Protein AF-A0A9D4LUV1-F1 (afdb_monomer)

Sequence (81 aa):
MWERPAERTLYQRHLLNLARIRTQHSDPVAEHFYTDGHSMDDFQIMSLEKLSGSDKFRKTMEQLWKEKLRTYRPYGINVQE

Foldseek 3Di:
DDDDDPPCDQVNVLVVLVVCLVVVPPALSNVVCPDPPHDPVPDDDDDDDDDDDDPVVVVVVVVVCCVVVVQDPPVHRDDDD

Radius of gyration: 14.54 Å; Cα contacts (8 Å, |Δi|>4): 47; chains: 1; bounding box: 26×38×33 Å

Solvent-accessible surface area (backbone atoms only — not comparable to full-atom values): 5276 Å² total; per-residue (Å²): 136,81,79,72,77,75,83,75,45,73,66,57,51,47,54,50,50,55,50,33,39,78,65,66,38,98,44,56,66,25,52,55,54,70,40,93,93,53,55,79,86,74,65,81,87,81,86,90,75,91,84,86,79,53,72,69,55,53,51,53,51,51,51,52,50,39,59,76,68,43,29,39,63,94,76,32,66,44,76,88,130

Secondary structure (DSSP, 8-state):
--PPP----HHHHHHHHHHHHHTT-SSHHHHHHTSTT--GGG----------S-HHHHHHHHHHHHHHTT-BTTTSSBPP-

Organism: Dreissena polymorpha (NCBI:txid45954)

Structure (mmCIF, N/CA/C/O backbone):
data_AF-A0A9D4LUV1-F1
#
_entry.id   AF-A0A9D4LUV1-F1
#
loop_
_atom_site.group_PDB
_atom_site.id
_atom_site.type_symbol
_atom_site.label_atom_id
_atom_site.label_alt_id
_atom_site.label_comp_id
_atom_site.label_asym_id
_atom_site.label_entity_id
_atom_site.label_seq_id
_atom_site.pdbx_PDB_ins_code
_atom_site.Cartn_x
_atom_site.Cartn_y
_atom_site.Cartn_z
_atom_site.occupancy
_atom_site.B_iso_or_equiv
_atom_site.auth_seq_id
_atom_site.auth_comp_id
_atom_site.auth_asym_id
_atom_site.auth_atom_id
_atom_site.pdbx_PDB_model_num
ATOM 1 N N . MET A 1 1 ? -9.067 25.090 13.991 1.00 33.91 1 MET A N 1
ATOM 2 C CA . MET A 1 1 ? -9.749 24.189 13.041 1.00 33.91 1 MET A CA 1
ATOM 3 C C . MET A 1 1 ? -8.651 23.467 12.280 1.00 33.91 1 MET A C 1
ATOM 5 O O . MET A 1 1 ? -8.072 24.050 11.382 1.00 33.91 1 MET A O 1
ATOM 9 N N . TRP A 1 2 ? -8.240 22.289 12.751 1.00 37.84 2 TRP A N 1
ATOM 10 C CA . TRP A 1 2 ? -7.193 21.511 12.088 1.00 37.84 2 TRP A CA 1
ATOM 11 C C . TRP A 1 2 ? -7.858 20.709 10.975 1.00 37.84 2 TRP A C 1
ATOM 13 O O . TRP A 1 2 ? -8.704 19.858 11.254 1.00 37.84 2 TRP A O 1
ATOM 23 N N . GLU A 1 3 ? -7.543 21.039 9.726 1.00 34.28 3 GLU A N 1
ATOM 24 C CA . GLU A 1 3 ? -7.993 20.278 8.565 1.00 34.28 3 GLU A CA 1
ATOM 25 C C . GLU A 1 3 ? -7.513 18.832 8.721 1.00 34.28 3 GLU A C 1
ATOM 27 O O . GLU A 1 3 ? -6.315 18.565 8.842 1.00 34.28 3 GLU A O 1
ATOM 32 N N . ARG A 1 4 ? -8.452 17.877 8.76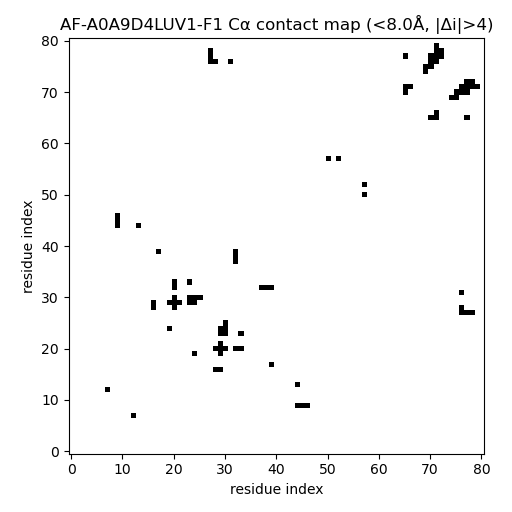5 1.00 45.59 4 ARG A N 1
ATOM 33 C CA . ARG A 1 4 ? -8.084 16.468 8.609 1.00 45.59 4 ARG A CA 1
ATOM 34 C C . ARG A 1 4 ? -7.412 16.353 7.240 1.00 45.59 4 ARG A C 1
ATOM 36 O O . ARG A 1 4 ? -7.998 16.850 6.276 1.00 45.59 4 ARG A O 1
ATOM 43 N N . PRO A 1 5 ? -6.239 15.708 7.117 1.00 49.94 5 PRO A N 1
ATOM 44 C CA . PRO A 1 5 ? -5.665 15.436 5.808 1.00 49.94 5 PRO A CA 1
ATOM 45 C C . PRO A 1 5 ? -6.740 14.743 4.974 1.00 49.94 5 PRO A C 1
ATOM 47 O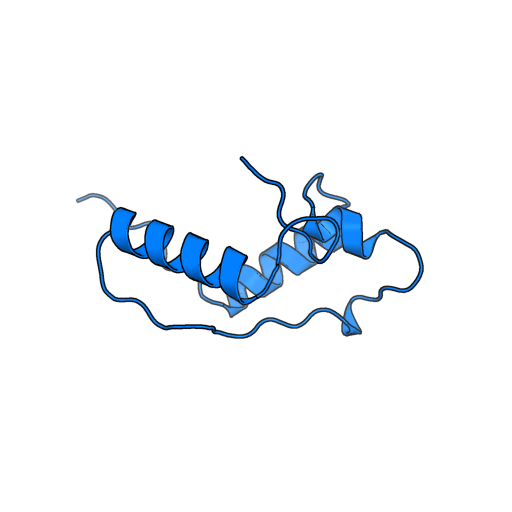 O . PRO A 1 5 ? -7.312 13.760 5.452 1.00 49.94 5 PRO A O 1
ATOM 50 N N . ALA A 1 6 ? -7.052 15.301 3.798 1.00 50.06 6 ALA A N 1
ATOM 51 C CA . ALA A 1 6 ? -8.108 14.819 2.914 1.00 50.06 6 ALA A CA 1
ATOM 52 C C . ALA A 1 6 ? -8.103 13.287 2.886 1.00 50.06 6 ALA A C 1
ATOM 54 O O . ALA A 1 6 ? -7.056 12.685 2.624 1.00 50.06 6 ALA A O 1
ATOM 55 N N . GLU A 1 7 ? -9.237 12.670 3.232 1.00 52.75 7 GLU A N 1
ATOM 56 C CA . GLU A 1 7 ? -9.381 11.217 3.257 1.00 52.75 7 GLU A CA 1
ATOM 57 C C . GLU A 1 7 ? -8.938 10.671 1.897 1.00 52.75 7 GLU A C 1
ATOM 59 O O . GLU A 1 7 ? -9.628 10.836 0.891 1.00 52.75 7 GLU A O 1
ATOM 64 N N . ARG A 1 8 ? -7.735 10.084 1.846 1.00 68.50 8 ARG A N 1
ATOM 65 C CA . ARG A 1 8 ? -7.186 9.551 0.601 1.00 68.50 8 ARG A CA 1
ATOM 66 C C . ARG A 1 8 ? -8.027 8.347 0.223 1.00 68.50 8 ARG A C 1
ATOM 68 O O . ARG A 1 8 ? -7.927 7.305 0.869 1.00 68.50 8 ARG A O 1
ATOM 75 N N . THR A 1 9 ? -8.858 8.490 -0.801 1.00 83.44 9 THR A N 1
ATOM 76 C CA . THR A 1 9 ? -9.674 7.380 -1.296 1.00 83.44 9 THR A CA 1
ATOM 77 C C . THR A 1 9 ? -8.771 6.263 -1.826 1.00 83.44 9 THR A C 1
ATOM 79 O O . THR A 1 9 ? -7.607 6.491 -2.175 1.00 83.44 9 THR A O 1
ATOM 82 N N . LEU A 1 10 ? -9.296 5.040 -1.931 1.00 83.94 10 LEU A N 1
ATOM 83 C CA . LEU A 1 10 ? -8.561 3.927 -2.551 1.00 83.94 10 LEU A CA 1
ATOM 84 C C . LEU A 1 10 ? -8.129 4.263 -3.979 1.00 83.94 10 LEU A C 1
ATOM 86 O O . LEU A 1 10 ? -7.026 3.914 -4.382 1.00 83.94 10 LEU A O 1
ATOM 90 N N . TYR A 1 11 ? -8.960 5.011 -4.706 1.00 86.88 11 TYR A N 1
ATOM 91 C CA . TYR A 1 11 ? -8.636 5.501 -6.040 1.00 86.88 11 TYR A CA 1
ATOM 92 C C . TYR A 1 11 ? -7.424 6.444 -6.031 1.00 86.88 11 TYR A C 1
ATOM 94 O O . TYR A 1 11 ? -6.479 6.249 -6.790 1.00 86.88 11 TYR A O 1
ATOM 102 N N . GLN A 1 12 ? -7.384 7.423 -5.123 1.00 88.19 12 GLN A N 1
ATOM 103 C CA . GLN A 1 12 ? -6.220 8.307 -4.991 1.00 88.19 12 GLN A CA 1
ATOM 104 C C . GLN A 1 12 ? -4.962 7.538 -4.570 1.00 88.19 12 GLN A C 1
ATOM 106 O O . GLN A 1 12 ? -3.866 7.836 -5.044 1.00 88.19 12 GLN A O 1
ATOM 111 N N . ARG A 1 13 ? -5.105 6.521 -3.708 1.00 85.69 13 ARG A N 1
ATOM 112 C CA . ARG A 1 13 ? -4.000 5.629 -3.335 1.00 85.69 13 ARG A CA 1
ATOM 113 C C . ARG A 1 13 ? -3.493 4.826 -4.533 1.00 85.69 13 ARG A C 1
ATOM 115 O O . ARG A 1 13 ? -2.282 4.695 -4.685 1.00 85.69 13 ARG A O 1
ATOM 122 N N . HIS A 1 14 ? -4.401 4.332 -5.370 1.00 88.50 14 HIS A N 1
ATOM 123 C CA . HIS A 1 14 ? -4.075 3.628 -6.603 1.00 88.50 14 HIS A CA 1
ATOM 124 C C . HIS A 1 14 ? -3.267 4.511 -7.545 1.00 88.50 14 HIS A C 1
ATOM 126 O O . HIS A 1 14 ? -2.143 4.156 -7.884 1.00 88.50 14 HIS A O 1
ATOM 132 N N . LEU A 1 15 ? -3.775 5.703 -7.869 1.00 89.88 15 LEU A N 1
ATOM 133 C CA . LEU A 1 15 ? -3.077 6.651 -8.738 1.00 89.88 15 LEU A CA 1
ATOM 134 C C . LEU A 1 15 ? -1.690 7.029 -8.204 1.00 89.88 15 LEU A C 1
ATOM 136 O O . LEU A 1 15 ? -0.737 7.095 -8.977 1.00 89.88 15 LEU A O 1
ATOM 140 N N . LEU A 1 16 ? -1.559 7.241 -6.890 1.00 89.38 16 LEU A N 1
ATOM 141 C CA . LEU A 1 16 ? -0.268 7.534 -6.267 1.00 89.38 16 LEU A CA 1
ATOM 142 C C . LEU A 1 16 ? 0.728 6.380 -6.443 1.00 89.38 16 LEU A C 1
ATOM 144 O O . LEU A 1 16 ? 1.884 6.627 -6.775 1.00 89.38 16 LEU A O 1
ATOM 148 N N . ASN A 1 17 ? 0.297 5.137 -6.227 1.00 89.38 17 ASN A N 1
ATOM 149 C CA . 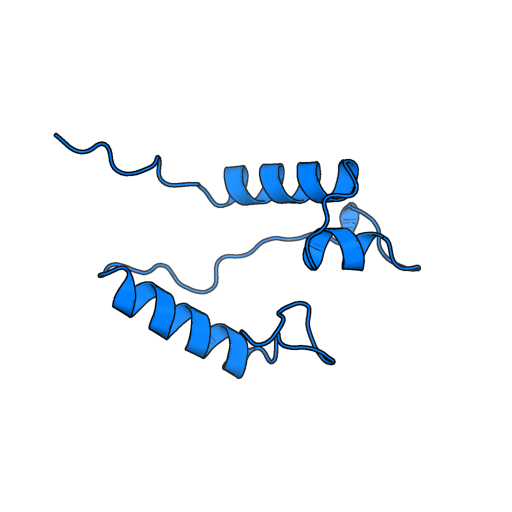ASN A 1 17 ? 1.165 3.973 -6.400 1.00 89.38 17 ASN A CA 1
ATOM 150 C C . ASN A 1 17 ? 1.532 3.763 -7.875 1.00 89.38 17 ASN A C 1
ATOM 152 O O . ASN A 1 17 ? 2.703 3.553 -8.166 1.00 89.38 17 ASN A O 1
ATOM 156 N N . LEU A 1 18 ? 0.587 3.927 -8.810 1.00 90.56 18 LEU A N 1
ATOM 157 C CA . LEU A 1 18 ? 0.884 3.889 -10.248 1.00 90.56 18 LEU A CA 1
ATOM 158 C C . LEU A 1 18 ? 1.927 4.942 -10.640 1.00 90.56 18 LEU A C 1
ATOM 160 O O . LEU A 1 18 ? 2.841 4.650 -11.406 1.00 90.56 18 LEU A O 1
ATOM 164 N N . ALA A 1 19 ? 1.793 6.168 -10.124 1.00 91.44 19 ALA A N 1
ATOM 165 C CA . ALA A 1 19 ? 2.749 7.239 -10.382 1.00 91.44 19 ALA A CA 1
ATOM 166 C C . ALA A 1 19 ? 4.142 6.882 -9.846 1.00 91.44 19 ALA A C 1
ATOM 168 O O . ALA A 1 19 ? 5.113 7.006 -10.582 1.00 91.44 19 ALA A O 1
ATOM 169 N N . ARG A 1 20 ? 4.230 6.375 -8.610 1.00 91.38 20 ARG A N 1
ATOM 170 C CA . ARG A 1 20 ? 5.493 5.947 -7.985 1.00 91.38 20 ARG A CA 1
ATOM 171 C C . ARG A 1 20 ? 6.176 4.819 -8.737 1.00 91.38 20 ARG A C 1
ATOM 173 O O . ARG A 1 20 ? 7.386 4.897 -8.943 1.00 91.38 20 ARG A O 1
ATOM 180 N N . ILE A 1 21 ? 5.398 3.825 -9.176 1.00 90.44 21 ILE A N 1
ATOM 181 C CA . ILE A 1 21 ? 5.902 2.769 -10.047 1.00 90.44 21 ILE A CA 1
ATOM 182 C C . ILE A 1 21 ? 6.443 3.430 -11.313 1.00 90.44 21 ILE A C 1
ATOM 184 O O . ILE A 1 21 ? 7.630 3.340 -11.549 1.00 90.44 21 ILE A O 1
ATOM 188 N N . ARG A 1 22 ? 5.673 4.225 -12.064 1.00 89.88 22 ARG A N 1
ATOM 189 C CA . ARG A 1 22 ? 6.161 4.870 -13.306 1.00 89.88 22 ARG A CA 1
ATOM 190 C C . ARG A 1 22 ? 7.420 5.728 -13.143 1.00 89.88 22 ARG A C 1
ATOM 192 O O . ARG A 1 22 ? 8.199 5.824 -14.083 1.00 89.88 22 ARG A O 1
ATOM 199 N N . THR A 1 23 ? 7.618 6.360 -11.988 1.00 90.69 23 THR A N 1
ATOM 200 C CA . THR A 1 23 ? 8.757 7.259 -11.743 1.00 90.69 23 THR A CA 1
ATOM 201 C C . THR A 1 23 ? 9.959 6.592 -11.075 1.00 90.69 23 THR A C 1
ATOM 203 O O . THR A 1 23 ? 10.867 7.318 -10.683 1.00 90.69 23 THR A O 1
ATOM 206 N N . GLN A 1 24 ? 9.979 5.266 -10.887 1.00 87.62 24 GLN A N 1
ATOM 207 C CA . GLN A 1 24 ? 11.072 4.573 -10.171 1.00 87.62 24 GLN A CA 1
ATOM 208 C C . GLN A 1 24 ? 11.316 5.153 -8.775 1.00 87.62 24 GLN A C 1
ATOM 210 O O . GLN A 1 24 ? 12.454 5.343 -8.349 1.00 87.62 24 GLN A O 1
ATOM 215 N N . HIS A 1 25 ? 10.240 5.489 -8.060 1.00 90.75 25 HIS A N 1
ATOM 216 C CA . HIS A 1 25 ? 10.390 5.978 -6.695 1.00 90.75 25 HIS A CA 1
ATOM 217 C C . HIS A 1 25 ? 11.057 4.892 -5.832 1.00 90.75 25 HIS A C 1
ATOM 219 O O . HIS A 1 25 ? 10.730 3.716 -5.968 1.00 90.75 25 HIS A O 1
ATOM 225 N N . SER A 1 26 ? 11.967 5.267 -4.929 1.00 88.31 26 SER A N 1
ATOM 226 C CA . SER A 1 26 ? 12.562 4.311 -3.986 1.00 88.31 26 SER A CA 1
ATOM 227 C C . SER A 1 26 ? 11.548 3.983 -2.891 1.00 88.31 26 SER A C 1
ATOM 229 O O . SER A 1 26 ? 11.466 4.637 -1.850 1.00 88.31 26 SER A O 1
ATOM 231 N N . ASP A 1 27 ? 10.667 3.036 -3.193 1.00 87.94 27 ASP A N 1
ATOM 232 C CA . ASP A 1 27 ? 9.806 2.373 -2.228 1.00 8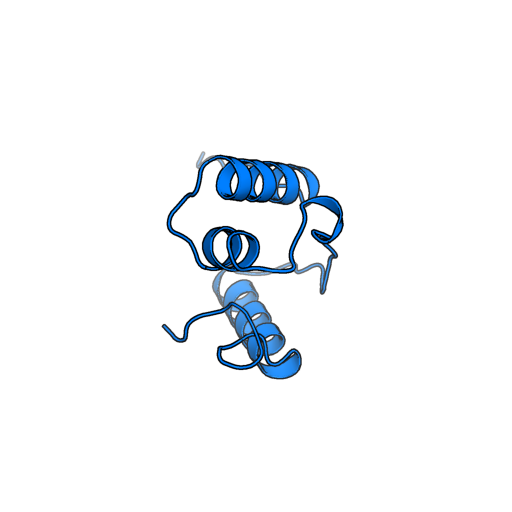7.94 27 ASP A CA 1
ATOM 233 C C . ASP A 1 27 ? 9.598 0.901 -2.617 1.00 87.94 27 ASP A C 1
ATOM 235 O O . ASP A 1 27 ? 9.678 0.564 -3.801 1.00 87.94 27 ASP A O 1
ATOM 239 N N . PRO A 1 28 ? 9.300 0.014 -1.649 1.00 88.19 28 PRO A N 1
ATOM 240 C CA . PRO A 1 28 ? 9.267 -1.422 -1.907 1.00 88.19 28 PRO A CA 1
ATOM 241 C C . PRO A 1 28 ? 8.268 -1.862 -2.986 1.00 88.19 28 PRO A C 1
ATOM 243 O O . PRO A 1 28 ? 8.497 -2.884 -3.631 1.00 88.19 28 PRO A O 1
ATOM 246 N N . VAL A 1 29 ? 7.162 -1.128 -3.181 1.00 88.44 29 VAL A N 1
ATOM 247 C CA . VAL A 1 29 ? 6.160 -1.460 -4.206 1.00 88.44 29 VAL A CA 1
ATOM 248 C C . VAL A 1 29 ? 6.701 -1.108 -5.582 1.00 88.44 29 VAL A C 1
ATOM 250 O O . VAL A 1 29 ? 6.660 -1.946 -6.477 1.00 88.44 29 VAL A O 1
ATOM 253 N N . ALA A 1 30 ? 7.226 0.107 -5.748 1.00 89.56 30 ALA A N 1
ATOM 254 C CA . ALA A 1 30 ? 7.836 0.520 -7.004 1.00 89.56 30 ALA A CA 1
ATOM 255 C C . ALA A 1 30 ? 9.003 -0.405 -7.379 1.00 89.56 30 ALA A C 1
ATOM 257 O O . ALA A 1 30 ? 8.999 -0.956 -8.474 1.00 89.56 30 ALA A O 1
ATOM 258 N N . GLU A 1 31 ? 9.930 -0.664 -6.454 1.00 89.06 31 GLU A N 1
ATOM 259 C CA . GLU A 1 31 ? 11.071 -1.564 -6.668 1.00 89.06 31 GLU A CA 1
ATOM 260 C C . GLU A 1 31 ? 10.643 -2.980 -7.080 1.00 89.06 31 GLU A C 1
ATOM 262 O O . GLU A 1 31 ? 11.238 -3.555 -7.987 1.00 89.06 31 GLU A O 1
ATOM 267 N N . HIS A 1 32 ? 9.589 -3.533 -6.467 1.00 87.62 32 HIS A N 1
ATOM 268 C CA . HIS A 1 32 ? 9.060 -4.848 -6.838 1.00 87.62 32 HIS A CA 1
ATOM 269 C C . HIS A 1 32 ? 8.566 -4.888 -8.290 1.00 87.62 32 HIS A C 1
ATOM 271 O O . HIS A 1 32 ? 8.913 -5.807 -9.028 1.00 87.62 32 HIS A O 1
ATOM 277 N N . PHE A 1 33 ? 7.827 -3.866 -8.731 1.00 88.44 33 PHE A N 1
ATOM 278 C CA . PHE A 1 33 ? 7.338 -3.783 -10.113 1.00 88.44 33 PHE A CA 1
ATOM 279 C C . PHE A 1 33 ? 8.444 -3.509 -11.147 1.00 88.44 33 PHE A C 1
ATOM 281 O O . PHE A 1 33 ? 8.192 -3.647 -12.339 1.00 88.44 33 PHE A O 1
ATOM 288 N N . TYR A 1 34 ? 9.659 -3.157 -10.711 1.00 84.50 34 TYR A N 1
ATOM 289 C CA . TYR A 1 34 ? 10.843 -3.062 -11.575 1.00 84.50 34 TYR A CA 1
ATOM 290 C C . TYR A 1 34 ? 11.644 -4.358 -11.695 1.00 84.50 34 TYR A C 1
ATOM 292 O O . TYR A 1 34 ? 12.621 -4.393 -12.442 1.00 84.50 34 TYR A O 1
ATOM 300 N N . THR A 1 35 ? 11.258 -5.416 -10.984 1.00 81.88 35 THR A N 1
ATOM 301 C CA . THR A 1 35 ? 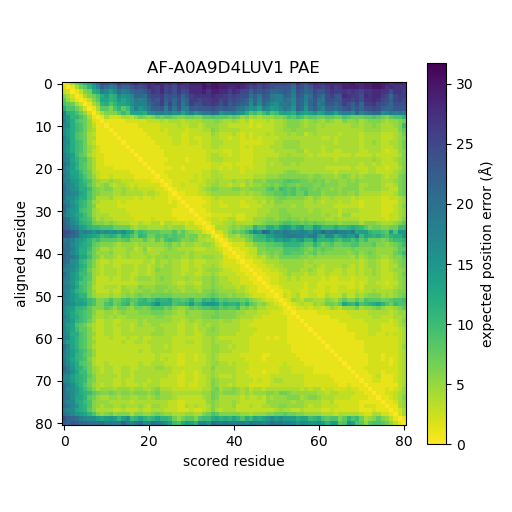11.866 -6.739 -11.166 1.00 81.88 35 THR A CA 1
ATOM 302 C C . THR A 1 35 ? 11.222 -7.483 -12.338 1.00 81.88 35 THR A C 1
ATOM 304 O O . THR A 1 35 ? 10.077 -7.208 -12.703 1.00 81.88 35 THR A O 1
ATOM 307 N N . ASP A 1 36 ? 11.967 -8.404 -12.959 1.00 72.25 36 ASP A N 1
ATOM 308 C CA . ASP A 1 36 ? 11.500 -9.141 -14.137 1.00 72.25 36 ASP A CA 1
ATOM 309 C C . ASP A 1 36 ? 10.201 -9.911 -13.840 1.00 72.25 36 ASP A C 1
ATOM 311 O O . ASP A 1 36 ? 10.099 -10.616 -12.837 1.00 72.25 36 ASP A O 1
ATOM 315 N N . GLY A 1 37 ? 9.221 -9.814 -14.746 1.00 78.44 37 GLY A N 1
ATOM 316 C CA . GLY A 1 37 ? 7.974 -10.586 -14.677 1.00 78.44 37 GLY A CA 1
ATOM 317 C C . GLY A 1 37 ? 6.750 -9.843 -14.135 1.00 78.44 37 GLY A C 1
ATOM 318 O O . GLY A 1 37 ? 5.726 -10.485 -13.912 1.00 78.44 37 GLY A O 1
ATOM 319 N N . HIS A 1 38 ? 6.825 -8.520 -13.961 1.00 82.06 38 HIS A N 1
ATOM 320 C CA . HIS A 1 38 ? 5.692 -7.693 -13.542 1.00 82.06 38 HIS A CA 1
ATOM 321 C C . HIS A 1 38 ? 5.339 -6.622 -14.580 1.00 82.06 38 HIS A C 1
ATOM 323 O O . HIS A 1 38 ? 6.205 -5.987 -15.180 1.00 82.06 38 HIS A O 1
ATOM 329 N N . SER A 1 39 ? 4.043 -6.400 -14.774 1.00 83.12 39 SER A N 1
ATOM 330 C CA . SER A 1 39 ? 3.470 -5.339 -15.597 1.00 83.12 39 SER A CA 1
ATOM 331 C C . SER A 1 39 ? 2.516 -4.480 -14.768 1.00 83.12 39 SER A C 1
ATOM 333 O O . SER A 1 39 ? 2.018 -4.900 -13.727 1.00 83.12 39 SER A O 1
ATOM 335 N N . MET A 1 40 ? 2.204 -3.270 -15.235 1.00 82.69 40 MET A N 1
ATOM 336 C CA . MET A 1 40 ? 1.213 -2.418 -14.560 1.00 82.69 40 MET A CA 1
ATOM 337 C C . MET A 1 40 ? -0.182 -3.055 -14.510 1.00 82.69 40 MET A C 1
ATOM 339 O O . MET A 1 40 ? -0.960 -2.721 -13.617 1.00 82.69 40 MET A O 1
ATOM 343 N N . ASP A 1 41 ? -0.481 -3.967 -15.436 1.00 84.75 41 ASP A N 1
ATOM 344 C CA . ASP A 1 41 ? -1.760 -4.675 -15.500 1.00 84.75 41 ASP A CA 1
ATOM 345 C C . ASP A 1 41 ? -1.908 -5.688 -14.349 1.00 84.75 41 ASP A C 1
ATOM 347 O O . ASP A 1 41 ? -3.027 -6.016 -13.950 1.00 84.75 41 ASP A O 1
ATOM 351 N N . ASP A 1 42 ? -0.792 -6.103 -13.739 1.00 83.56 42 ASP A N 1
ATOM 352 C CA . ASP A 1 42 ? -0.771 -6.970 -12.557 1.00 83.56 42 ASP A CA 1
ATOM 353 C C . ASP A 1 42 ? -1.075 -6.202 -11.254 1.00 83.56 42 ASP A C 1
ATOM 355 O O . ASP A 1 42 ? -1.261 -6.803 -10.192 1.00 83.56 42 ASP A O 1
ATOM 359 N N . PHE A 1 43 ? -1.137 -4.862 -11.294 1.00 86.62 43 PHE A N 1
ATOM 360 C CA . PHE A 1 43 ? -1.344 -4.041 -10.102 1.00 86.62 43 PHE A CA 1
ATOM 361 C C . PHE A 1 43 ? -2.827 -3.823 -9.783 1.00 86.62 43 PHE A C 1
ATOM 363 O O . PHE A 1 43 ? -3.525 -3.033 -10.421 1.00 86.62 43 PHE A O 1
ATOM 370 N N . GLN A 1 44 ? -3.291 -4.441 -8.697 1.00 85.31 44 GLN A N 1
ATOM 371 C CA . GLN A 1 44 ? -4.658 -4.293 -8.197 1.00 85.31 44 GLN A CA 1
ATOM 372 C C . GLN A 1 44 ? -4.681 -3.801 -6.746 1.00 85.31 44 GLN A C 1
ATOM 374 O O . GLN A 1 44 ? -3.777 -4.068 -5.955 1.00 85.31 44 GLN A O 1
ATOM 379 N N . ILE A 1 45 ? -5.737 -3.068 -6.381 1.00 85.62 45 ILE A N 1
ATOM 380 C CA . ILE A 1 45 ? -5.989 -2.625 -5.004 1.00 85.62 45 ILE A CA 1
ATOM 381 C C . ILE A 1 45 ? -7.371 -3.090 -4.576 1.00 85.62 45 ILE A C 1
ATOM 383 O O . ILE A 1 45 ? -8.355 -2.886 -5.283 1.00 85.62 45 ILE A O 1
ATOM 387 N N . MET A 1 46 ? -7.440 -3.636 -3.366 1.00 87.31 46 MET A N 1
ATOM 388 C CA . MET A 1 46 ? -8.685 -4.006 -2.710 1.00 87.31 46 MET A CA 1
ATOM 389 C C . MET A 1 46 ? -8.726 -3.489 -1.272 1.00 87.31 46 MET A C 1
ATOM 391 O O . MET A 1 46 ? -7.693 -3.299 -0.627 1.00 87.31 46 MET A O 1
ATOM 395 N N . SER A 1 47 ? -9.935 -3.281 -0.758 1.00 88.25 47 SER A N 1
ATOM 396 C CA . SER A 1 47 ? -10.160 -3.021 0.664 1.00 88.25 47 SER A CA 1
ATOM 397 C C . SER A 1 47 ? -10.057 -4.319 1.454 1.00 88.25 47 SER A C 1
ATOM 399 O O . SER A 1 47 ? -10.698 -5.299 1.085 1.00 88.25 47 SER A O 1
ATOM 401 N N . LEU A 1 48 ? -9.335 -4.303 2.575 1.00 91.44 48 LEU A N 1
ATOM 402 C CA . LEU A 1 48 ? -9.388 -5.394 3.554 1.00 91.44 48 LEU A CA 1
ATOM 403 C C . LEU A 1 48 ? -10.511 -5.164 4.565 1.00 91.44 48 LEU A C 1
ATOM 405 O O . LEU A 1 48 ? -11.371 -6.015 4.761 1.00 91.44 48 LEU A O 1
ATOM 409 N N . GLU A 1 49 ? -10.526 -3.985 5.185 1.00 91.06 49 GLU A N 1
ATOM 410 C CA . GLU A 1 49 ? -11.447 -3.675 6.270 1.00 91.06 49 GLU A CA 1
ATOM 411 C C . GLU A 1 49 ? -11.686 -2.166 6.352 1.00 91.06 49 GLU A C 1
ATOM 413 O O . GLU A 1 49 ? -10.748 -1.366 6.271 1.00 91.06 49 GLU A O 1
ATOM 418 N N . LYS A 1 50 ? -12.949 -1.760 6.520 1.00 89.06 50 LYS A N 1
ATOM 419 C CA . LYS A 1 50 ? -13.295 -0.364 6.800 1.00 89.06 50 LYS A CA 1
ATOM 420 C C . LYS A 1 50 ? -13.226 -0.140 8.306 1.00 89.06 50 LYS A C 1
ATOM 422 O O . LYS A 1 50 ? -14.040 -0.679 9.046 1.00 89.06 50 LYS A O 1
ATOM 427 N N . LEU A 1 51 ? -12.288 0.693 8.742 1.00 88.56 51 LEU A N 1
ATOM 428 C CA . LEU A 1 51 ? -12.088 0.992 10.156 1.00 88.56 51 LEU A CA 1
ATOM 429 C C . LEU A 1 51 ? -12.735 2.324 10.539 1.00 88.56 51 LEU A C 1
ATOM 431 O O . LEU A 1 51 ? -12.642 3.313 9.813 1.00 88.56 51 LEU A O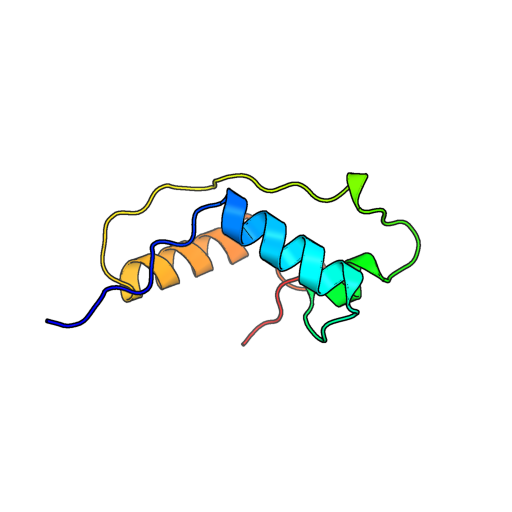 1
ATOM 435 N N . SER A 1 52 ? -13.329 2.358 11.727 1.00 85.38 52 SER A N 1
ATOM 436 C CA . SER A 1 52 ? -13.714 3.580 12.431 1.00 85.38 52 SER A CA 1
ATOM 437 C C . SER A 1 52 ? -13.036 3.565 13.798 1.00 85.38 52 SER A C 1
ATOM 439 O O . SER A 1 52 ? -13.325 2.691 14.611 1.00 85.38 52 SER A O 1
ATOM 441 N N . GLY A 1 53 ? -12.104 4.482 14.056 1.00 86.06 53 GLY A N 1
ATOM 442 C CA . GLY A 1 53 ? -11.356 4.481 15.313 1.00 86.06 53 GLY A CA 1
ATOM 443 C C . GLY A 1 53 ? -10.170 5.440 15.325 1.00 86.06 53 GLY A C 1
ATOM 444 O O . GLY A 1 53 ? -10.004 6.263 14.426 1.00 86.06 53 GLY A O 1
ATOM 445 N N . SER A 1 54 ? -9.349 5.333 16.370 1.00 92.25 54 SER A N 1
ATOM 446 C CA . SER A 1 54 ? -8.130 6.131 16.521 1.00 92.25 54 SER A CA 1
ATOM 447 C C . SER A 1 54 ? -7.016 5.663 15.580 1.00 92.25 54 SER A C 1
ATOM 449 O O . SER A 1 54 ? -7.011 4.523 15.114 1.00 92.25 54 SER A O 1
ATOM 451 N N . ASP A 1 55 ? -6.012 6.514 15.352 1.00 89.12 55 ASP A N 1
ATOM 452 C CA . ASP A 1 55 ? -4.845 6.137 14.543 1.00 89.12 55 ASP A CA 1
ATOM 453 C C . ASP A 1 55 ? -4.055 4.972 15.171 1.00 89.12 55 ASP A C 1
ATOM 455 O O . ASP A 1 55 ? -3.534 4.120 14.456 1.00 89.12 55 ASP A O 1
ATOM 459 N N . LYS A 1 56 ? -4.047 4.864 16.511 1.00 93.44 56 LYS A N 1
ATOM 460 C CA . LYS A 1 56 ? -3.484 3.704 17.222 1.00 93.44 56 LYS A CA 1
ATOM 461 C C . LYS A 1 56 ? -4.219 2.418 16.843 1.00 93.44 56 LYS A C 1
ATOM 463 O O . LYS A 1 56 ? -3.570 1.440 16.495 1.00 93.44 56 LYS A O 1
ATOM 468 N N . PHE A 1 57 ? -5.554 2.436 16.862 1.00 93.06 57 PHE A N 1
ATOM 469 C CA . PHE A 1 57 ? -6.359 1.283 16.458 1.00 93.06 57 PHE A CA 1
ATOM 470 C C . PHE A 1 57 ? -6.126 0.925 14.986 1.00 93.06 57 PHE A C 1
ATOM 472 O O . PHE A 1 57 ? -5.884 -0.237 14.670 1.00 93.06 57 PHE A O 1
ATOM 479 N N . ARG A 1 58 ? -6.089 1.927 14.096 1.00 92.69 58 ARG A N 1
ATOM 480 C CA . ARG A 1 58 ? -5.765 1.731 12.676 1.00 92.69 58 ARG A CA 1
ATOM 481 C C . ARG A 1 58 ? -4.414 1.033 12.491 1.00 92.69 58 ARG A C 1
ATOM 483 O O . ARG A 1 58 ? -4.344 0.069 11.738 1.00 92.69 58 ARG A O 1
ATOM 490 N N . LYS A 1 59 ? -3.363 1.484 13.186 1.00 92.62 59 LYS A N 1
ATOM 491 C CA . LYS A 1 59 ? -2.022 0.874 13.129 1.00 92.62 59 LYS A CA 1
ATOM 492 C C . LYS A 1 59 ? -2.005 -0.552 13.679 1.00 92.62 59 LYS A C 1
ATOM 494 O O . LYS A 1 59 ? -1.371 -1.415 13.086 1.00 92.62 59 LYS A O 1
ATOM 499 N N . THR A 1 60 ? -2.729 -0.822 14.766 1.00 95.25 60 THR A N 1
ATOM 500 C CA . THR A 1 60 ? -2.873 -2.185 15.301 1.00 95.25 60 THR A CA 1
ATOM 501 C C . THR A 1 60 ? -3.536 -3.120 14.288 1.00 95.25 60 THR A C 1
ATOM 503 O O . THR A 1 60 ? -3.046 -4.224 14.068 1.00 95.25 60 THR A O 1
ATOM 506 N N . MET A 1 61 ? -4.608 -2.676 13.627 1.00 95.69 61 MET A N 1
ATOM 507 C CA . MET A 1 61 ? -5.277 -3.472 12.593 1.00 95.69 61 MET A CA 1
ATOM 508 C C . MET A 1 61 ? -4.408 -3.646 11.345 1.00 95.69 61 MET A C 1
ATOM 510 O O . MET A 1 61 ? -4.376 -4.724 10.760 1.00 95.69 61 MET A O 1
ATOM 514 N N . GLU A 1 62 ? -3.654 -2.617 10.956 1.00 93.50 62 GLU A N 1
ATOM 515 C CA . GLU A 1 62 ? -2.671 -2.715 9.875 1.00 93.50 62 GLU A CA 1
ATOM 516 C C . GLU A 1 62 ? -1.620 -3.794 10.179 1.00 93.50 62 GLU A C 1
ATOM 518 O O . GLU A 1 62 ? -1.361 -4.643 9.328 1.00 93.50 62 GLU A O 1
ATOM 523 N N . GLN A 1 63 ? -1.076 -3.819 11.400 1.00 94.75 63 GLN A N 1
ATOM 524 C CA . GLN A 1 63 ? -0.116 -4.836 11.835 1.00 94.75 63 GLN A CA 1
ATOM 525 C C . GLN A 1 63 ? -0.714 -6.248 11.795 1.00 94.75 63 GLN A C 1
ATOM 527 O O . GLN A 1 63 ? -0.112 -7.162 11.231 1.00 94.75 63 GLN A O 1
ATOM 532 N N . LEU A 1 64 ? -1.938 -6.409 12.308 1.00 95.94 64 LEU A N 1
ATOM 533 C CA . LEU A 1 64 ? -2.667 -7.677 12.264 1.00 95.94 64 LEU A CA 1
ATOM 534 C C . LEU A 1 64 ? -2.798 -8.208 10.830 1.00 95.94 64 LEU A C 1
ATOM 536 O O . LEU A 1 64 ? -2.564 -9.390 10.577 1.00 95.94 64 LEU A O 1
ATOM 540 N N . TRP A 1 65 ? -3.175 -7.345 9.882 1.00 95.88 65 TRP A N 1
ATOM 541 C CA . TRP A 1 65 ? -3.322 -7.740 8.482 1.00 95.88 65 TRP A CA 1
ATOM 542 C C . TRP A 1 65 ? -1.980 -8.047 7.821 1.00 95.88 65 TRP A C 1
ATOM 544 O O . TRP A 1 65 ? -1.901 -9.011 7.057 1.00 95.88 65 TRP A O 1
ATOM 554 N N . LYS A 1 66 ? -0.916 -7.301 8.149 1.00 94.69 66 LYS A N 1
ATOM 555 C CA . LYS A 1 66 ? 0.434 -7.588 7.645 1.00 94.69 66 LYS A CA 1
ATOM 556 C C . LYS A 1 66 ? 0.893 -8.995 8.022 1.00 94.69 66 LYS A C 1
ATOM 558 O O . LYS A 1 66 ? 1.444 -9.692 7.165 1.00 94.69 66 LYS A O 1
ATOM 563 N N . GLU A 1 67 ? 0.629 -9.407 9.262 1.00 94.38 67 GLU A N 1
ATOM 564 C CA . GLU A 1 67 ? 0.946 -10.737 9.789 1.00 94.38 67 GLU A CA 1
ATOM 565 C C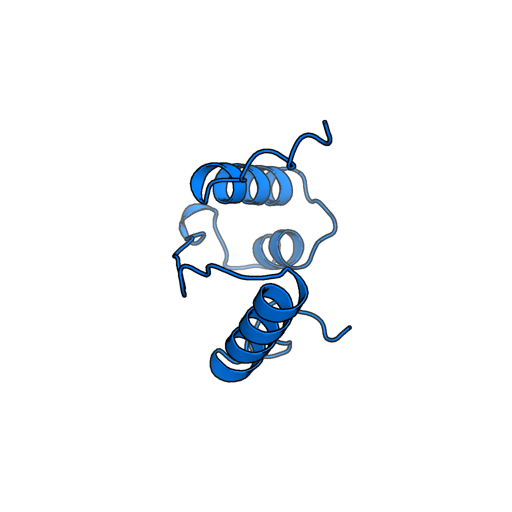 . GLU A 1 67 ? 0.060 -11.824 9.175 1.00 94.38 67 GLU A C 1
ATOM 567 O O . GLU A 1 67 ? 0.577 -12.788 8.607 1.00 94.38 67 GLU A O 1
ATOM 572 N N . LYS A 1 68 ? -1.269 -11.649 9.211 1.00 95.94 68 LYS A N 1
ATOM 573 C CA . LYS A 1 68 ? -2.228 -12.634 8.681 1.00 95.94 68 LYS A CA 1
ATOM 574 C C . LYS A 1 68 ? -2.018 -12.933 7.200 1.00 95.94 68 LYS A C 1
ATOM 576 O O . LYS A 1 68 ? -2.128 -14.085 6.791 1.00 95.94 68 LYS A O 1
ATOM 581 N N . LEU A 1 69 ? -1.717 -11.907 6.406 1.00 95.25 69 LEU A N 1
ATOM 582 C CA . LEU A 1 69 ? -1.496 -12.030 4.964 1.00 95.25 69 LEU A CA 1
ATOM 583 C C . LEU A 1 69 ? -0.032 -12.324 4.605 1.00 95.25 69 LEU A C 1
ATOM 585 O O . LEU A 1 69 ? 0.292 -12.404 3.425 1.00 95.25 69 LEU A O 1
ATOM 589 N N . ARG A 1 70 ? 0.859 -12.476 5.600 1.00 95.25 70 ARG A N 1
ATOM 590 C CA . ARG A 1 70 ? 2.296 -12.745 5.411 1.00 95.25 70 A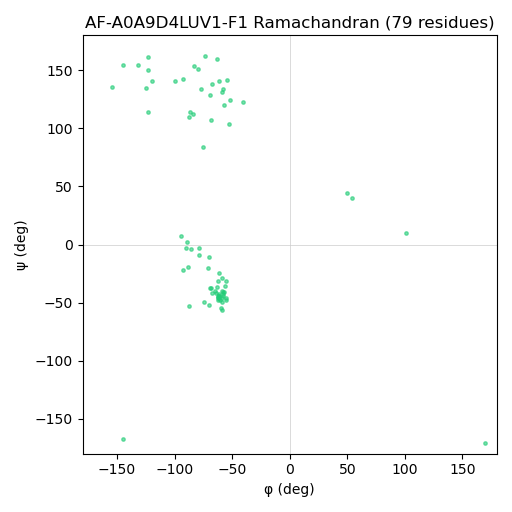RG A CA 1
ATOM 591 C C . ARG A 1 70 ? 2.961 -11.781 4.424 1.00 95.25 70 ARG A C 1
ATOM 593 O O . ARG A 1 70 ? 3.757 -12.173 3.580 1.00 95.25 70 ARG A O 1
ATOM 600 N N . THR A 1 71 ? 2.647 -10.496 4.558 1.00 93.94 71 THR A N 1
ATOM 601 C CA . THR A 1 71 ? 3.084 -9.458 3.606 1.00 93.94 71 THR A CA 1
ATOM 602 C C . THR A 1 71 ? 4.532 -9.008 3.789 1.00 93.94 71 THR A C 1
ATOM 604 O O . THR A 1 71 ? 4.991 -8.168 3.021 1.00 93.94 71 THR A O 1
ATOM 607 N N . TYR A 1 72 ? 5.244 -9.520 4.793 1.00 93.81 72 TYR A N 1
ATOM 608 C CA . TYR A 1 72 ? 6.658 -9.219 5.003 1.00 93.81 72 TYR A CA 1
ATOM 609 C C . TYR A 1 72 ? 7.560 -10.043 4.082 1.00 93.81 72 TYR A C 1
ATOM 611 O O . TYR A 1 72 ? 7.242 -11.188 3.742 1.00 93.81 72 TYR A O 1
ATOM 619 N N . ARG A 1 73 ? 8.724 -9.491 3.726 1.00 88.75 73 ARG A N 1
ATOM 620 C CA . ARG A 1 73 ? 9.770 -10.248 3.018 1.00 88.75 73 ARG A CA 1
ATOM 621 C C . ARG A 1 73 ? 10.149 -11.530 3.795 1.00 88.75 73 ARG A C 1
ATOM 623 O O . ARG A 1 73 ? 10.191 -11.495 5.025 1.00 88.75 73 ARG A O 1
ATOM 630 N N . PRO A 1 74 ? 10.417 -12.664 3.109 1.00 89.12 74 PRO A N 1
ATOM 631 C CA . PRO A 1 74 ? 10.517 -12.823 1.651 1.00 89.12 74 PRO A CA 1
ATOM 632 C C . PRO A 1 74 ? 9.178 -13.083 0.934 1.00 89.12 74 PRO A C 1
ATOM 634 O O . PRO A 1 74 ? 9.164 -13.185 -0.285 1.00 89.12 74 PRO A O 1
ATOM 637 N N . TYR A 1 75 ? 8.065 -13.218 1.660 1.00 88.88 75 TYR A N 1
ATOM 638 C CA . TYR A 1 75 ? 6.780 -13.644 1.086 1.00 88.88 75 TYR A CA 1
ATOM 639 C C . TYR A 1 75 ? 5.924 -12.485 0.563 1.00 88.88 75 TYR A C 1
ATOM 641 O O . TYR A 1 75 ? 5.023 -12.704 -0.241 1.00 88.88 75 TYR A O 1
ATOM 649 N N . GLY A 1 76 ? 6.203 -11.259 1.003 1.00 90.19 76 GLY A N 1
ATOM 650 C CA . GLY A 1 76 ? 5.568 -10.051 0.494 1.00 90.19 76 GLY A CA 1
ATOM 651 C C . GLY A 1 76 ? 6.513 -8.853 0.456 1.00 90.19 76 GLY A C 1
ATOM 652 O O . GLY A 1 76 ? 7.729 -8.983 0.590 1.00 90.19 76 GLY A O 1
ATOM 653 N N . ILE A 1 77 ? 5.932 -7.673 0.245 1.00 89.62 77 ILE A N 1
ATOM 654 C CA . ILE A 1 77 ? 6.649 -6.434 -0.086 1.00 89.62 77 ILE A CA 1
ATOM 655 C C . ILE A 1 77 ? 7.005 -5.594 1.157 1.00 89.62 77 ILE A C 1
ATOM 657 O O . ILE A 1 77 ? 7.943 -4.798 1.110 1.00 89.62 77 ILE A O 1
ATOM 661 N N . ASN A 1 78 ? 6.304 -5.769 2.282 1.00 90.19 78 ASN A N 1
ATOM 662 C CA . ASN A 1 78 ? 6.564 -4.994 3.495 1.00 90.19 78 ASN A CA 1
ATOM 663 C C . ASN A 1 78 ? 7.937 -5.337 4.095 1.00 90.19 78 ASN A C 1
ATOM 665 O O . ASN A 1 78 ? 8.331 -6.502 4.202 1.00 90.19 78 ASN A O 1
ATOM 669 N N . VAL A 1 79 ? 8.649 -4.303 4.533 1.00 85.38 79 VAL A N 1
ATOM 670 C CA . VAL A 1 79 ? 9.866 -4.410 5.347 1.00 85.38 79 VAL A CA 1
ATOM 671 C C . VAL A 1 79 ? 9.485 -4.346 6.828 1.00 85.38 79 VAL A C 1
ATOM 673 O O . VAL A 1 79 ? 8.535 -3.649 7.186 1.00 85.38 79 VAL A O 1
ATOM 676 N N . GLN A 1 80 ? 10.160 -5.129 7.675 1.00 74.19 80 GLN A N 1
ATOM 677 C CA . GLN A 1 80 ? 10.016 -4.988 9.128 1.00 74.19 80 GLN A CA 1
ATOM 678 C C . GLN A 1 80 ? 10.655 -3.657 9.544 1.00 74.19 80 GLN A C 1
ATOM 680 O O . GLN A 1 80 ? 11.772 -3.369 9.115 1.00 74.19 80 GLN A O 1
ATOM 685 N N . GLU A 1 81 ? 9.902 -2.848 10.294 1.00 59.38 81 GLU A N 1
ATOM 686 C CA . GLU A 1 81 ? 10.379 -1.603 10.920 1.00 59.38 81 GLU A CA 1
ATOM 687 C C . GLU A 1 81 ? 11.219 -1.898 12.166 1.00 59.38 81 GLU A C 1
ATOM 689 O O . GLU A 1 81 ? 10.879 -2.867 12.887 1.00 59.38 81 GLU A O 1
#

Mean predicted aligned error: 6.55 Å

pLDDT: mean 84.32, std 14.05, range [33.91, 95.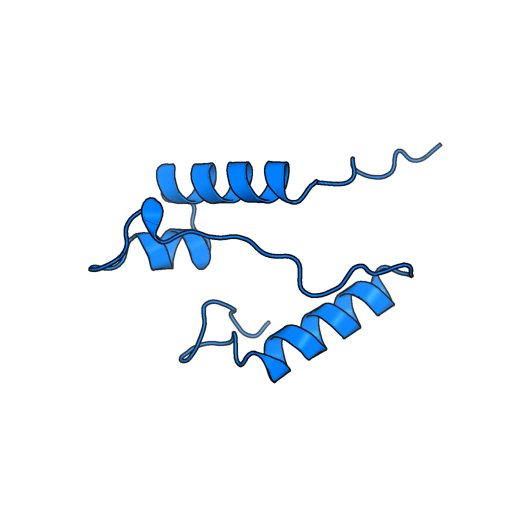94]